Protein AF-A0A4R3YL00-F1 (afdb_monomer_lite)

Structure (mmCIF, N/CA/C/O backbone):
data_AF-A0A4R3YL00-F1
#
_entry.id   AF-A0A4R3YL00-F1
#
loop_
_atom_site.group_PDB
_atom_site.id
_atom_site.type_symbol
_atom_site.label_atom_id
_atom_site.label_alt_id
_atom_site.label_comp_id
_atom_site.label_asym_id
_atom_site.label_entity_id
_atom_site.label_seq_id
_atom_site.pdbx_PDB_ins_code
_atom_site.Cartn_x
_atom_site.Cartn_y
_atom_site.Cartn_z
_atom_site.occupancy
_atom_site.B_iso_or_equiv
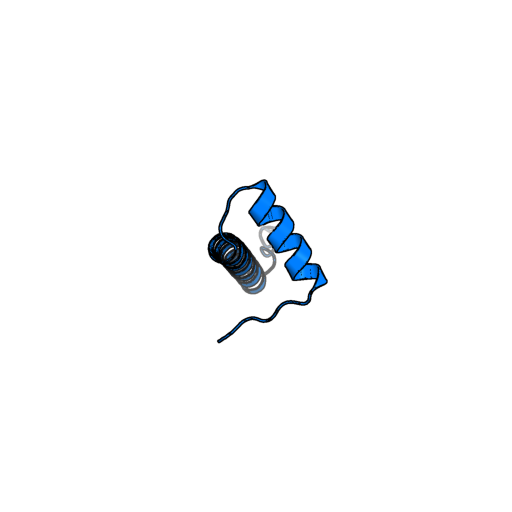_atom_site.auth_seq_id
_atom_site.auth_comp_id
_atom_site.auth_asym_id
_atom_site.auth_atom_id
_atom_site.pdbx_PDB_model_num
ATOM 1 N N . MET A 1 1 ? -7.817 -0.880 -12.073 1.00 76.94 1 MET A N 1
ATOM 2 C CA . MET A 1 1 ? -7.128 -2.171 -11.836 1.00 76.94 1 MET A CA 1
ATOM 3 C C . MET A 1 1 ? -7.339 -2.583 -10.387 1.00 76.94 1 MET A C 1
ATOM 5 O O . MET A 1 1 ? -7.429 -1.700 -9.544 1.00 76.94 1 MET A O 1
ATOM 9 N N . LYS A 1 2 ? -7.429 -3.885 -10.096 1.00 83.12 2 LYS A N 1
ATOM 10 C CA . LYS A 1 2 ? -7.468 -4.412 -8.722 1.00 83.12 2 LYS A CA 1
ATOM 11 C C . LYS A 1 2 ? -6.083 -4.957 -8.370 1.00 83.12 2 LYS A C 1
ATOM 13 O O . LYS A 1 2 ? -5.542 -5.738 -9.145 1.00 83.12 2 LYS A O 1
ATOM 18 N N . LEU A 1 3 ? -5.533 -4.544 -7.230 1.00 84.19 3 LEU A N 1
ATOM 19 C CA . LEU A 1 3 ? -4.270 -5.071 -6.712 1.00 84.19 3 LEU A CA 1
ATOM 20 C C . LEU A 1 3 ? -4.534 -6.320 -5.869 1.00 84.19 3 LEU A C 1
ATOM 22 O O . LEU A 1 3 ? -5.496 -6.371 -5.099 1.00 84.19 3 LEU A O 1
ATOM 26 N N . THR A 1 4 ? -3.675 -7.319 -6.023 1.00 91.75 4 THR A N 1
ATOM 27 C CA . THR A 1 4 ? -3.701 -8.559 -5.245 1.00 91.75 4 THR A CA 1
ATOM 28 C C . THR A 1 4 ? -2.376 -8.713 -4.521 1.00 91.75 4 THR A C 1
ATOM 30 O O . THR A 1 4 ? -1.322 -8.562 -5.135 1.00 91.75 4 THR A O 1
ATOM 33 N N . PHE A 1 5 ? -2.437 -9.039 -3.235 1.00 92.75 5 PHE A N 1
ATOM 34 C CA . PHE A 1 5 ? -1.269 -9.271 -2.392 1.00 92.75 5 PHE A CA 1
ATOM 35 C C . PHE A 1 5 ? -1.234 -10.735 -1.963 1.00 92.75 5 PHE A C 1
ATOM 37 O O . PHE A 1 5 ? -2.279 -11.383 -1.878 1.00 92.75 5 PHE A O 1
ATOM 44 N N . SER A 1 6 ? -0.039 -11.255 -1.688 1.00 97.12 6 SER A N 1
ATOM 45 C CA . SER A 1 6 ? 0.092 -12.548 -1.021 1.00 97.12 6 SER A CA 1
ATOM 46 C C . SER A 1 6 ? -0.463 -12.464 0.404 1.00 97.12 6 SER A C 1
ATOM 48 O O . SER A 1 6 ? -0.497 -11.389 1.012 1.00 97.12 6 SER A O 1
ATOM 50 N N . ASN A 1 7 ? -0.859 -13.610 0.959 1.00 95.88 7 ASN A N 1
ATOM 51 C CA . ASN A 1 7 ? -1.383 -13.677 2.325 1.00 95.88 7 ASN A CA 1
ATOM 52 C C . ASN A 1 7 ? -0.376 -13.129 3.346 1.00 95.88 7 ASN A C 1
ATOM 54 O O . ASN A 1 7 ? -0.736 -12.289 4.162 1.00 95.88 7 ASN A O 1
ATOM 58 N N . SER A 1 8 ? 0.902 -13.505 3.226 1.00 97.31 8 SER A N 1
ATOM 59 C CA . SER A 1 8 ? 1.958 -13.034 4.130 1.00 97.31 8 SER A CA 1
ATOM 60 C C . SER A 1 8 ? 2.144 -11.516 4.085 1.00 97.31 8 SER A C 1
ATOM 62 O O . SER A 1 8 ? 2.310 -10.881 5.123 1.00 97.31 8 SER A O 1
ATOM 64 N N . THR A 1 9 ? 2.072 -10.902 2.901 1.00 96.12 9 THR A N 1
ATOM 65 C CA . THR A 1 9 ? 2.118 -9.440 2.775 1.00 96.12 9 THR A CA 1
ATOM 66 C C . THR A 1 9 ? 0.877 -8.797 3.386 1.00 96.12 9 THR A C 1
ATOM 68 O O . THR A 1 9 ? 0.988 -7.779 4.071 1.00 96.12 9 THR A O 1
ATOM 71 N N . MET A 1 10 ? -0.301 -9.393 3.185 1.00 95.81 10 MET A N 1
ATOM 72 C CA . MET A 1 10 ? -1.539 -8.872 3.754 1.00 95.81 10 MET A CA 1
ATOM 73 C C . MET A 1 10 ? -1.538 -8.934 5.285 1.00 95.81 10 MET A C 1
ATOM 75 O O . MET A 1 10 ? -2.005 -7.993 5.923 1.00 95.81 10 MET A O 1
ATOM 79 N N . ASP A 1 11 ? -0.962 -9.977 5.882 1.00 97.06 11 ASP A N 1
ATOM 80 C CA . ASP A 1 11 ? -0.849 -10.113 7.336 1.00 97.06 11 ASP A CA 1
ATOM 81 C C . ASP A 1 11 ? -0.018 -8.985 7.955 1.00 97.06 11 ASP A C 1
ATOM 83 O O . ASP A 1 11 ? -0.423 -8.402 8.966 1.00 97.06 11 ASP A O 1
ATOM 87 N N . VAL A 1 12 ? 1.096 -8.618 7.313 1.00 97.06 12 VAL A N 1
ATOM 88 C CA . VAL A 1 12 ? 1.946 -7.492 7.732 1.00 97.06 12 VAL A CA 1
ATOM 89 C C . VAL A 1 12 ? 1.191 -6.167 7.614 1.00 97.06 12 VAL A C 1
ATOM 91 O O . VAL A 1 12 ? 1.155 -5.391 8.569 1.00 97.06 12 VAL A O 1
ATOM 94 N N . ILE A 1 13 ? 0.530 -5.925 6.477 1.00 96.25 13 ILE A N 1
ATOM 95 C CA . ILE A 1 13 ? -0.272 -4.709 6.258 1.00 96.25 13 ILE A CA 1
ATOM 96 C C . ILE A 1 13 ? -1.364 -4.598 7.324 1.00 96.25 13 ILE A C 1
ATOM 98 O O . ILE A 1 13 ? -1.535 -3.551 7.947 1.00 96.25 13 ILE A O 1
ATOM 102 N N . MET A 1 14 ? -2.085 -5.689 7.574 1.00 96.56 14 MET A N 1
ATOM 103 C CA . MET A 1 14 ? -3.159 -5.720 8.559 1.00 96.56 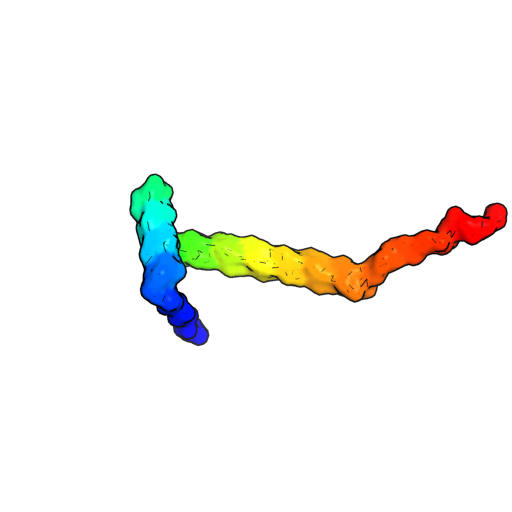14 MET A CA 1
ATOM 104 C C . MET A 1 14 ? -2.642 -5.544 9.987 1.00 96.56 14 MET A C 1
ATOM 106 O O . MET A 1 14 ? -3.312 -4.898 10.794 1.00 96.56 14 MET A O 1
ATOM 110 N N . HIS A 1 15 ? -1.469 -6.091 10.318 1.00 97.62 15 HIS A N 1
ATOM 111 C CA . HIS A 1 15 ? -0.831 -5.867 11.614 1.00 97.62 15 HIS A CA 1
ATOM 112 C C . HIS A 1 15 ? -0.547 -4.378 11.836 1.00 97.62 15 HIS A C 1
ATOM 114 O O . HIS A 1 15 ? -0.964 -3.822 12.853 1.00 97.62 15 HIS A O 1
ATOM 120 N N . GLU A 1 16 ? 0.061 -3.711 10.857 1.00 96.44 16 GLU A N 1
ATOM 121 C CA . GLU A 1 16 ? 0.362 -2.280 10.931 1.00 96.44 16 GLU A CA 1
ATOM 122 C C . GLU A 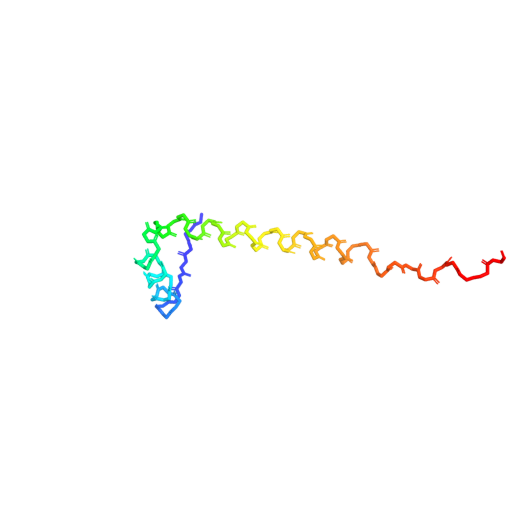1 16 ? -0.899 -1.409 10.979 1.00 96.44 16 GLU A C 1
ATOM 124 O O . GLU A 1 16 ? -0.976 -0.461 11.767 1.00 96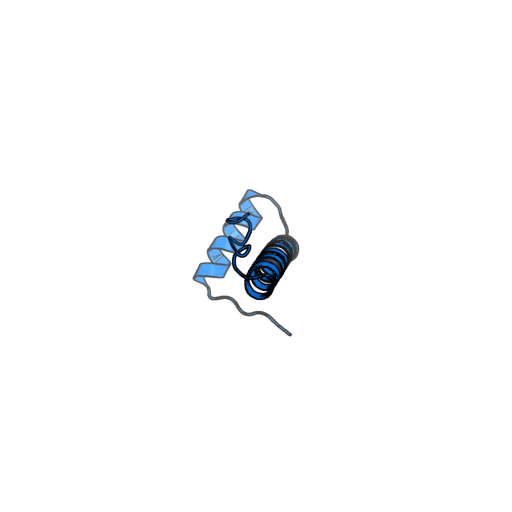.44 16 GLU A O 1
ATOM 129 N N . CYS A 1 17 ? -1.930 -1.749 10.203 1.00 96.88 17 CYS A N 1
ATOM 130 C CA . CYS A 1 17 ? -3.220 -1.062 10.253 1.00 96.88 17 CYS A CA 1
ATOM 131 C C . CYS A 1 17 ? -3.881 -1.175 11.629 1.00 96.88 17 CYS A C 1
ATOM 133 O O . CYS A 1 17 ? -4.368 -0.174 12.154 1.00 96.88 17 CYS A O 1
ATOM 135 N N . ARG A 1 18 ? -3.852 -2.360 12.254 1.00 97.19 18 ARG A N 1
ATOM 136 C CA . ARG A 1 18 ? -4.360 -2.549 13.622 1.00 97.19 18 ARG A CA 1
ATOM 137 C C . ARG A 1 18 ? -3.543 -1.765 14.645 1.00 97.19 18 ARG A C 1
ATOM 139 O O . ARG A 1 18 ? -4.123 -1.137 15.522 1.00 97.19 18 ARG A O 1
ATOM 146 N N . ARG A 1 19 ? -2.214 -1.774 14.517 1.00 97.75 19 ARG A N 1
ATOM 147 C CA . ARG A 1 19 ? -1.295 -1.084 15.433 1.00 97.75 19 ARG A CA 1
ATOM 148 C C . ARG A 1 19 ? -1.459 0.437 15.395 1.00 97.75 19 ARG A C 1
ATOM 150 O O . ARG A 1 19 ? -1.324 1.096 16.418 1.00 97.75 19 ARG A O 1
ATOM 157 N N . THR A 1 20 ? -1.722 0.996 14.216 1.00 96.50 20 THR A N 1
ATOM 158 C CA . THR A 1 20 ? -1.776 2.452 13.991 1.00 96.50 20 THR A CA 1
ATOM 159 C C . THR A 1 20 ? -3.193 3.017 13.918 1.00 96.50 20 THR A C 1
ATOM 161 O O . THR A 1 20 ? -3.351 4.233 13.854 1.00 96.50 20 THR A O 1
ATOM 164 N N . GLY A 1 21 ? -4.218 2.163 13.856 1.00 97.00 21 GLY A N 1
ATOM 165 C CA . GLY A 1 21 ? -5.598 2.573 13.586 1.00 97.00 21 GLY A CA 1
ATOM 166 C C . GLY A 1 21 ? -5.813 3.137 12.175 1.00 97.00 21 GLY A C 1
ATOM 167 O O . GLY A 1 21 ? -6.844 3.748 11.906 1.00 97.00 21 GLY A O 1
ATOM 168 N N . THR A 1 22 ? -4.848 2.968 11.264 1.00 96.75 22 THR A N 1
ATOM 169 C CA . THR A 1 22 ? -4.935 3.508 9.902 1.00 96.75 22 THR A CA 1
ATOM 170 C C . THR A 1 22 ? -5.704 2.544 8.995 1.00 96.75 22 THR A C 1
ATOM 172 O O . THR A 1 22 ? -5.352 1.363 8.942 1.00 96.75 22 THR A O 1
ATOM 175 N N . PRO A 1 23 ? -6.698 3.013 8.213 1.00 97.12 23 PRO A N 1
ATOM 176 C CA . PRO A 1 23 ? -7.370 2.171 7.230 1.00 97.12 23 PRO A CA 1
ATOM 177 C C . PRO A 1 23 ? -6.391 1.591 6.205 1.00 97.12 23 PRO A C 1
ATOM 179 O O . PRO A 1 23 ? -5.487 2.280 5.731 1.00 97.12 23 PRO A O 1
ATOM 182 N N . VAL A 1 24 ? -6.616 0.339 5.806 1.00 95.00 24 VAL A N 1
ATOM 183 C CA . VAL A 1 24 ? -5.766 -0.392 4.847 1.00 95.00 24 VAL A CA 1
ATOM 184 C C . VAL A 1 24 ? -5.562 0.385 3.550 1.00 95.00 24 VAL A C 1
ATOM 186 O O . VAL A 1 24 ? -4.431 0.540 3.098 1.00 95.00 24 VAL A O 1
ATOM 189 N N . ALA A 1 25 ? -6.639 0.932 2.981 1.00 94.56 25 ALA A N 1
ATOM 190 C CA . ALA A 1 25 ? -6.561 1.728 1.759 1.00 94.56 25 ALA A CA 1
ATOM 191 C C . ALA A 1 25 ? -5.670 2.970 1.934 1.00 94.56 25 ALA A C 1
ATOM 193 O O . ALA A 1 25 ? -4.859 3.279 1.066 1.00 94.56 25 ALA A O 1
ATOM 194 N N . THR A 1 26 ? -5.763 3.643 3.085 1.00 96.38 26 THR A N 1
ATOM 195 C CA . THR A 1 26 ? -4.932 4.809 3.406 1.00 96.38 26 THR A CA 1
ATOM 196 C C . THR A 1 26 ? -3.457 4.437 3.506 1.00 96.38 26 THR A C 1
ATOM 198 O O . THR A 1 26 ? -2.610 5.168 2.995 1.00 96.38 26 THR A O 1
ATOM 201 N N . LEU A 1 27 ? -3.133 3.308 4.144 1.00 95.69 27 LEU A N 1
ATOM 202 C CA . LEU A 1 27 ? -1.753 2.834 4.237 1.00 95.69 27 LEU A CA 1
ATOM 203 C C . LEU A 1 27 ? -1.196 2.470 2.853 1.00 95.69 27 LEU A C 1
ATOM 205 O O . LEU A 1 27 ? -0.097 2.900 2.512 1.00 95.69 27 LEU A O 1
ATOM 209 N N . ILE A 1 28 ? -1.963 1.739 2.041 1.00 95.00 28 ILE A N 1
ATOM 210 C CA . ILE A 1 28 ? -1.549 1.344 0.688 1.00 95.00 28 ILE A CA 1
ATOM 211 C C . ILE A 1 28 ? -1.292 2.573 -0.186 1.00 95.00 28 ILE A C 1
ATOM 213 O O . ILE A 1 28 ? -0.242 2.638 -0.817 1.00 95.00 28 ILE A O 1
ATOM 217 N N . ASN A 1 29 ? -2.189 3.564 -0.185 1.00 94.81 29 ASN A N 1
ATOM 218 C CA . ASN A 1 29 ? -1.999 4.782 -0.978 1.00 94.81 29 ASN A CA 1
ATOM 219 C C . ASN A 1 29 ? -0.699 5.497 -0.597 1.00 94.81 29 ASN A C 1
ATOM 221 O O . ASN A 1 29 ? 0.106 5.796 -1.469 1.00 94.81 29 ASN A O 1
ATOM 225 N N . LYS A 1 30 ? -0.423 5.655 0.705 1.00 95.62 30 LYS A N 1
ATOM 226 C CA . LYS A 1 30 ? 0.833 6.265 1.173 1.00 95.62 30 LYS A CA 1
ATOM 227 C C . LYS A 1 30 ? 2.074 5.509 0.697 1.00 95.62 30 LYS A C 1
ATOM 229 O O . LYS A 1 30 ? 3.070 6.131 0.340 1.00 95.62 30 LYS A O 1
ATOM 234 N N . LEU A 1 31 ? 2.037 4.176 0.720 1.00 94.12 31 LEU A N 1
ATOM 235 C CA . LEU A 1 31 ? 3.156 3.348 0.266 1.00 94.12 31 LEU A CA 1
ATOM 236 C C . LEU A 1 31 ? 3.367 3.466 -1.246 1.00 94.12 31 LEU A C 1
ATOM 238 O O . LEU A 1 31 ? 4.509 3.580 -1.689 1.00 94.12 31 LEU A O 1
ATOM 242 N N . VAL A 1 32 ? 2.276 3.471 -2.014 1.00 93.50 32 VAL A N 1
ATOM 243 C CA . VAL A 1 32 ? 2.303 3.650 -3.470 1.00 93.50 32 VAL A CA 1
ATOM 244 C C . VAL A 1 32 ? 2.840 5.031 -3.832 1.00 93.50 32 VAL A C 1
ATOM 246 O O . VAL A 1 32 ? 3.744 5.114 -4.658 1.00 93.50 32 VAL A O 1
ATOM 249 N N . ASP A 1 33 ? 2.366 6.092 -3.179 1.00 94.62 33 ASP A N 1
ATOM 250 C CA . ASP A 1 33 ? 2.835 7.462 -3.416 1.00 94.62 33 ASP A CA 1
ATOM 251 C C . ASP A 1 33 ? 4.333 7.599 -3.106 1.00 94.62 33 ASP A C 1
ATOM 253 O O . ASP A 1 33 ? 5.096 8.165 -3.891 1.00 94.62 33 ASP A O 1
ATOM 257 N N . ALA A 1 34 ? 4.783 7.022 -1.987 1.00 95.25 34 ALA A N 1
ATOM 258 C CA . ALA A 1 34 ? 6.191 7.038 -1.604 1.00 95.25 34 ALA A CA 1
ATOM 259 C C . ALA A 1 34 ? 7.081 6.265 -2.594 1.00 95.25 34 ALA A C 1
ATOM 261 O O . ALA A 1 34 ? 8.206 6.685 -2.866 1.00 95.25 34 ALA A O 1
ATOM 262 N N . GLU A 1 35 ? 6.604 5.138 -3.129 1.00 93.31 35 GLU A N 1
ATOM 263 C CA . GLU A 1 35 ? 7.336 4.369 -4.139 1.00 93.31 35 GLU A CA 1
ATOM 264 C C . GLU A 1 35 ? 7.353 5.082 -5.494 1.00 93.31 35 GLU A C 1
ATOM 266 O O . GLU A 1 35 ? 8.405 5.172 -6.123 1.00 93.31 35 GLU A O 1
ATOM 271 N N . ALA A 1 36 ? 6.228 5.660 -5.914 1.00 94.25 36 ALA A N 1
ATOM 272 C CA . ALA A 1 36 ? 6.146 6.442 -7.141 1.00 94.25 36 ALA A CA 1
ATOM 273 C C . ALA A 1 36 ? 7.136 7.615 -7.123 1.00 94.25 36 ALA A C 1
ATOM 275 O O . ALA A 1 36 ? 7.846 7.847 -8.104 1.00 94.25 36 ALA A O 1
ATOM 276 N N . GLU A 1 37 ? 7.252 8.311 -5.990 1.00 94.81 37 GLU A N 1
ATOM 277 C CA . GLU A 1 37 ? 8.207 9.406 -5.841 1.00 94.81 37 GLU A CA 1
ATOM 278 C C . GLU A 1 37 ? 9.664 8.918 -5.865 1.00 94.81 37 GLU A C 1
ATOM 280 O O . GLU A 1 37 ? 10.504 9.519 -6.539 1.00 94.81 37 GLU A O 1
ATOM 285 N N . ARG A 1 38 ? 9.974 7.787 -5.214 1.00 93.69 38 ARG A N 1
ATOM 286 C CA . ARG A 1 38 ? 11.308 7.163 -5.300 1.00 93.69 38 ARG A CA 1
ATOM 287 C C . ARG A 1 38 ? 11.678 6.816 -6.738 1.00 93.69 38 ARG A C 1
ATOM 289 O O . ARG A 1 38 ? 12.783 7.140 -7.175 1.00 93.69 38 ARG A O 1
ATOM 296 N N . ILE A 1 39 ? 10.761 6.197 -7.481 1.00 93.44 39 ILE A N 1
ATOM 297 C CA . ILE A 1 39 ? 10.961 5.855 -8.892 1.00 93.44 39 ILE A CA 1
ATOM 298 C C . ILE A 1 39 ? 11.200 7.123 -9.710 1.00 93.44 39 ILE A C 1
ATOM 300 O O . ILE A 1 39 ? 12.141 7.164 -10.498 1.00 93.44 39 ILE A O 1
ATOM 304 N N . ARG A 1 40 ? 10.409 8.180 -9.498 1.00 89.25 40 ARG A N 1
ATOM 305 C CA . ARG A 1 40 ? 10.557 9.456 -10.209 1.00 89.25 40 ARG A CA 1
ATOM 306 C C . ARG A 1 40 ? 11.924 10.099 -9.963 1.00 89.25 40 ARG A C 1
ATOM 308 O O . ARG A 1 40 ? 12.565 10.549 -10.912 1.00 89.25 40 ARG A O 1
ATOM 315 N N . ILE A 1 41 ? 12.391 10.112 -8.714 1.00 88.19 41 ILE A N 1
ATOM 316 C CA . ILE A 1 41 ? 13.720 10.627 -8.349 1.00 88.19 41 ILE A CA 1
ATOM 317 C C . ILE A 1 41 ? 14.824 9.777 -8.987 1.00 88.19 41 ILE A C 1
ATOM 319 O O . ILE A 1 41 ? 15.760 10.325 -9.569 1.00 88.19 41 ILE A O 1
ATOM 323 N N . ASN A 1 42 ? 14.723 8.451 -8.901 1.00 82.19 42 ASN A N 1
ATOM 324 C CA . ASN A 1 42 ? 15.724 7.544 -9.463 1.00 82.19 42 ASN A CA 1
ATOM 325 C C . ASN A 1 42 ? 15.773 7.625 -10.992 1.00 82.19 42 ASN A C 1
ATOM 327 O O . ASN A 1 42 ? 16.858 7.629 -11.568 1.00 82.19 42 ASN A O 1
ATOM 331 N N . LEU A 1 43 ? 14.620 7.767 -11.647 1.00 79.44 43 LEU A N 1
ATOM 332 C CA . LEU A 1 43 ? 14.534 7.994 -13.085 1.00 79.44 43 LEU A CA 1
ATOM 333 C C . LEU A 1 43 ? 15.210 9.311 -13.468 1.00 79.44 43 LEU A C 1
ATOM 335 O O . LEU A 1 43 ? 16.014 9.335 -14.394 1.00 79.44 43 LEU A O 1
ATOM 339 N N . LYS A 1 44 ? 14.949 10.390 -12.722 1.00 73.69 44 LYS A N 1
ATOM 340 C CA . LYS A 1 44 ? 15.609 11.679 -12.947 1.00 73.69 44 LYS A CA 1
ATOM 341 C C . LYS A 1 44 ? 17.134 11.564 -12.814 1.00 73.69 44 LYS A C 1
ATOM 343 O O . LYS A 1 44 ? 17.838 12.019 -13.705 1.00 73.69 44 LYS A O 1
ATOM 348 N N . LYS A 1 45 ? 17.638 10.876 -11.782 1.00 67.81 45 LYS A N 1
ATOM 349 C CA . LYS A 1 45 ? 19.079 10.594 -11.618 1.00 67.81 45 LYS A CA 1
ATOM 350 C C . LYS A 1 45 ? 19.658 9.763 -12.767 1.00 67.81 45 LYS A C 1
ATOM 352 O O . LYS A 1 45 ? 20.762 10.032 -13.220 1.00 67.81 45 LYS A O 1
ATOM 357 N N . SER A 1 46 ? 18.915 8.765 -13.244 1.00 63.41 46 SER A N 1
ATOM 358 C CA . SER A 1 46 ? 19.347 7.917 -14.359 1.00 63.41 46 SER A CA 1
ATOM 359 C C . SER A 1 46 ? 19.398 8.670 -15.692 1.00 63.41 46 SER A C 1
ATOM 361 O O . SER A 1 46 ? 20.161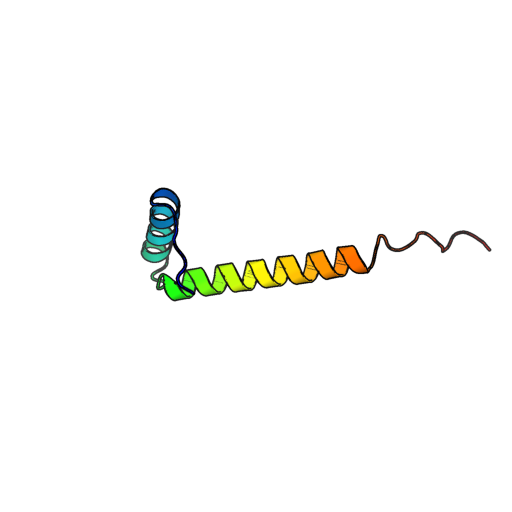 8.273 -16.568 1.00 63.41 46 SER A O 1
ATOM 363 N N . ILE A 1 47 ? 18.591 9.724 -15.856 1.00 62.09 47 ILE A N 1
ATOM 364 C CA . ILE A 1 47 ? 18.585 10.590 -17.044 1.00 62.09 47 ILE A CA 1
ATOM 365 C C . ILE A 1 47 ? 19.652 11.689 -16.931 1.00 62.09 47 ILE A C 1
ATOM 367 O O . ILE A 1 47 ? 20.278 12.024 -17.932 1.00 62.09 47 ILE A O 1
ATOM 371 N N . GLU A 1 48 ? 19.877 12.242 -15.735 1.00 61.38 48 GLU A N 1
ATOM 372 C CA . GLU A 1 48 ? 20.883 13.292 -15.508 1.00 61.38 48 GLU A CA 1
ATOM 373 C C . GLU A 1 48 ? 22.328 12.776 -15.636 1.00 61.38 48 GLU A C 1
ATOM 375 O O . GLU A 1 48 ? 23.225 13.577 -15.897 1.00 61.38 48 GLU A O 1
ATOM 380 N N . GLY A 1 49 ? 22.552 11.456 -15.549 1.00 55.84 49 GLY A N 1
ATOM 381 C CA . GLY A 1 49 ? 23.893 10.864 -15.588 1.00 55.84 49 GLY A CA 1
ATOM 382 C C . GLY A 1 49 ? 24.738 11.295 -14.384 1.00 55.84 49 GLY A C 1
ATOM 383 O O . GLY A 1 49 ? 24.369 12.203 -13.639 1.00 55.84 49 GLY A O 1
ATOM 384 N N . GLU A 1 50 ? 25.875 10.636 -14.138 1.00 55.72 50 GLU A N 1
ATOM 385 C CA . GLU A 1 50 ? 26.849 11.176 -13.179 1.00 55.72 50 GLU A CA 1
ATOM 386 C C . GLU A 1 50 ? 27.140 12.640 -13.546 1.00 55.72 50 GLU A C 1
ATOM 388 O O . GLU A 1 50 ? 27.336 12.916 -14.737 1.00 55.72 50 GLU A O 1
ATOM 393 N N . PRO A 1 51 ? 27.159 13.587 -12.582 1.00 59.38 51 PRO A N 1
ATOM 394 C CA . PRO A 1 51 ? 27.604 14.939 -12.864 1.00 59.38 51 PRO A CA 1
ATOM 395 C C . PRO A 1 51 ? 29.020 14.820 -13.410 1.00 59.38 51 PRO A C 1
ATOM 397 O O . PRO A 1 51 ? 29.957 14.492 -12.687 1.00 59.38 51 PRO A O 1
ATOM 400 N N . ASN A 1 52 ? 29.118 14.990 -14.725 1.00 49.38 52 ASN A N 1
ATOM 401 C CA . ASN A 1 52 ? 30.333 14.834 -15.492 1.00 49.38 52 ASN A CA 1
ATOM 402 C C . ASN A 1 52 ? 31.405 15.668 -14.789 1.00 49.38 52 ASN A C 1
ATOM 404 O O . ASN A 1 52 ? 31.262 16.889 -14.688 1.00 49.38 52 ASN A O 1
ATOM 408 N N . ASP A 1 53 ? 32.428 14.992 -14.269 1.00 53.19 53 ASP A N 1
ATOM 409 C CA . ASP A 1 53 ? 33.606 15.551 -13.609 1.00 53.19 53 ASP A CA 1
ATOM 410 C C . ASP A 1 53 ? 34.459 16.305 -14.650 1.00 53.19 53 ASP A C 1
ATOM 412 O O . ASP A 1 53 ? 35.563 15.925 -15.038 1.00 53.19 53 ASP A O 1
ATOM 416 N N . ARG A 1 54 ? 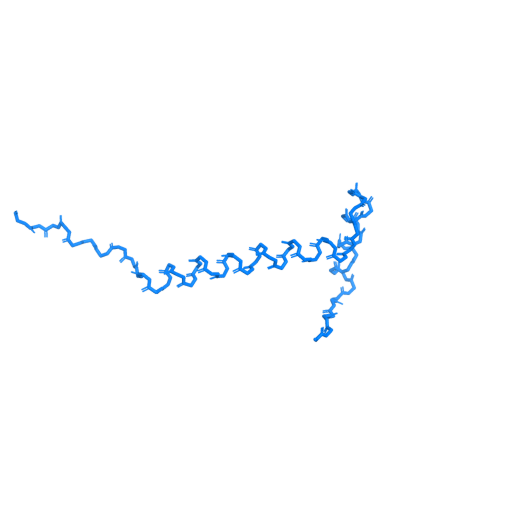33.861 17.353 -15.224 1.00 54.28 54 ARG A N 1
ATOM 417 C CA . ARG A 1 54 ? 34.367 18.164 -16.335 1.00 54.28 54 ARG A CA 1
ATOM 418 C C . ARG A 1 54 ? 34.697 19.585 -15.903 1.00 54.28 54 ARG A C 1
ATOM 420 O O . ARG A 1 54 ? 34.657 20.504 -16.712 1.00 54.28 54 ARG A O 1
ATOM 427 N N . SER A 1 55 ? 35.112 19.757 -14.652 1.00 53.50 55 SER A N 1
ATOM 428 C CA . SER A 1 55 ? 35.820 20.968 -14.236 1.00 53.50 55 SER A CA 1
ATOM 429 C C . SER A 1 55 ? 37.241 20.648 -13.774 1.00 53.50 55 SER A C 1
ATOM 431 O O . SER A 1 55 ? 37.698 21.114 -12.734 1.00 53.50 55 SER A O 1
ATOM 433 N N . ARG A 1 56 ? 37.968 19.858 -14.575 1.00 58.59 56 ARG A N 1
ATOM 434 C CA . ARG A 1 56 ? 39.434 19.828 -14.565 1.00 58.59 56 ARG A CA 1
ATOM 435 C C . ARG A 1 56 ? 39.945 20.325 -15.920 1.00 58.59 56 ARG A C 1
ATOM 437 O O . ARG A 1 56 ? 39.593 19.748 -16.945 1.00 58.59 56 ARG A O 1
ATOM 444 N N . LYS A 1 57 ? 40.841 21.320 -15.864 1.00 51.53 57 LYS A N 1
ATOM 445 C CA . LYS A 1 57 ? 41.393 22.189 -16.931 1.00 51.53 57 LYS A CA 1
ATOM 446 C C . LYS A 1 57 ? 40.455 23.351 -17.288 1.00 51.53 57 LYS A C 1
ATOM 448 O O . LYS A 1 57 ? 39.333 23.108 -17.703 1.00 51.53 57 LYS A O 1
ATOM 453 N N . ASN A 1 58 ? 40.854 24.613 -17.158 1.00 44.72 58 ASN A N 1
ATOM 454 C CA . ASN A 1 58 ? 42.191 25.201 -17.297 1.00 44.72 58 ASN A CA 1
ATOM 455 C C . ASN A 1 58 ? 42.323 26.442 -16.409 1.00 44.72 58 ASN A C 1
ATOM 457 O O . ASN A 1 58 ? 41.322 27.187 -16.342 1.00 44.72 58 ASN A O 1
#

Radius of gyration: 19.31 Å; chains: 1; bounding box: 50×39×33 Å

Secondary structure (DSSP, 8-state):
------HHHHHHHHHHHHHHT--HHHHHHHHHHHHHHHHHHHHHHHHH-S--------

Foldseek 3Di:
DDDDDDPVVVVVLVVVCVVPVNDSVRVVVVVVVVVVVVVVVVVVDVVCDDPPPPPDDD

Sequence (58 aa):
MKLTFSNSTMDVIMHECRRTGTPVATLINKLVDAEAERIRINLKKSIEGEPNDRSRKN

pLDDT: mean 84.29, std 16.72, range [44.72, 97.75]

Organism: NCBI:txid466109